Protein AF-A0A158NVF6-F1 (afdb_monomer_lite)

pLDDT: mean 77.57, std 12.53, range [52.25, 96.25]

Radius of gyration: 37.22 Å; chains: 1; bounding box: 77×44×108 Å

Organism: Atta cephalotes (NCBI:txid12957)

Sequence (154 aa):
MIVKTLVSQLLLLLIFYDHVTSLIIPEELPTILSLIYSNISPIKKGTDSRFGVGFRLGEHADFQILVELGPQTETDPIGTSNDAKRRRDAMVNAAMKGELGPLAQAVAKYQINRKIQKEMDELKIIEEKLKKIKMENTKTQDKFKKEEASRVRR

Secondary structure (DSSP, 8-state):
-HHHHHHHHHHHHHHHGGG-S-----TTHHHHHHHHHHHS------S-EEEEEEEEESSSEEEEEEEEES--SSSPPTT-HHHHHHHHHHHHHHHHHTTT-HHHHHHHHHHHHHHHHHHHHHHHHHHHHHHHHHHHHHHHHHHHHHHHHHHTT-

Foldseek 3Di:
DVVVVVVVVVVVVVVCPVVDPDDDDPPCPVVVVVVVVVPPDPPPPQPDWDWDWDWDPDVDTDTDTDTDDHNPPPDDPPCPVVVVVVVVVVQLVCLCVCVVHDVSVVVSVVVVVVVVVVVVVVVVVVVVVVVVVVVVVVVVVVVVVVVVVVVVVD

Structure (mmCIF, N/CA/C/O backbone):
data_AF-A0A158NVF6-F1
#
_entry.id   AF-A0A158NVF6-F1
#
loop_
_atom_site.group_PDB
_atom_site.id
_atom_site.type_symbol
_atom_site.label_atom_id
_atom_site.label_alt_id
_atom_site.label_comp_id
_atom_site.label_asym_id
_atom_site.label_entity_id
_atom_site.label_seq_id
_atom_site.pdbx_PDB_ins_code
_atom_site.Cartn_x
_atom_site.Cartn_y
_atom_site.Cartn_z
_atom_site.occupancy
_atom_site.B_iso_or_equiv
_atom_site.auth_seq_id
_atom_site.auth_comp_id
_atom_site.auth_asym_id
_atom_site.auth_atom_id
_atom_site.pdbx_PDB_model_num
ATOM 1 N N . MET A 1 1 ? 16.268 -30.928 -22.026 1.00 65.50 1 MET A N 1
ATOM 2 C CA . MET A 1 1 ? 17.211 -31.122 -23.154 1.00 65.50 1 MET A CA 1
ATOM 3 C C . MET A 1 1 ? 18.178 -29.945 -23.288 1.00 65.50 1 MET A C 1
ATOM 5 O O . MET A 1 1 ? 19.375 -30.179 -23.270 1.00 65.50 1 MET A O 1
ATOM 9 N N . ILE A 1 2 ? 17.675 -28.703 -23.268 1.00 80.06 2 ILE A N 1
ATOM 10 C CA . ILE A 1 2 ? 18.445 -27.441 -23.370 1.00 80.06 2 ILE A CA 1
ATOM 11 C C . ILE A 1 2 ? 19.589 -27.306 -22.346 1.00 80.06 2 ILE A C 1
ATOM 13 O O . ILE A 1 2 ? 20.680 -26.864 -22.677 1.00 80.06 2 ILE A O 1
ATOM 17 N N . VAL A 1 3 ? 19.383 -27.731 -21.096 1.00 82.12 3 VAL A N 1
ATOM 18 C CA . VAL A 1 3 ? 20.429 -27.609 -20.061 1.00 82.12 3 VAL A CA 1
ATOM 19 C C . VAL A 1 3 ? 21.630 -28.515 -20.358 1.00 82.12 3 VAL A C 1
ATOM 21 O O . VAL A 1 3 ? 22.771 -28.111 -20.182 1.00 82.12 3 VAL A O 1
ATOM 24 N N . LYS A 1 4 ? 21.391 -29.727 -20.875 1.00 81.62 4 LYS A N 1
ATOM 25 C CA . LYS A 1 4 ? 22.464 -30.680 -21.202 1.00 81.62 4 LYS A CA 1
ATOM 26 C C . LYS A 1 4 ? 23.292 -30.207 -22.399 1.00 81.62 4 LYS A C 1
ATOM 28 O O . LYS A 1 4 ? 24.509 -30.357 -22.385 1.00 81.62 4 LYS A O 1
ATOM 33 N N . THR A 1 5 ? 22.646 -29.602 -23.397 1.00 86.69 5 THR A N 1
ATOM 34 C CA . THR A 1 5 ? 23.337 -29.029 -24.559 1.00 86.69 5 THR A CA 1
ATOM 35 C C . THR A 1 5 ? 24.204 -27.839 -24.155 1.00 86.69 5 THR A C 1
ATOM 37 O O . THR A 1 5 ? 25.375 -27.810 -24.524 1.00 86.69 5 THR A O 1
ATOM 40 N N . LEU A 1 6 ? 23.693 -26.939 -23.307 1.00 88.50 6 LEU A N 1
ATOM 41 C CA . LEU A 1 6 ? 24.464 -25.799 -22.792 1.00 88.50 6 LEU A CA 1
ATOM 42 C C . LEU A 1 6 ? 25.691 -26.244 -21.986 1.00 88.50 6 LEU A C 1
ATOM 44 O O . LEU A 1 6 ? 26.784 -25.724 -22.188 1.00 88.50 6 LEU A O 1
ATOM 48 N N . VAL A 1 7 ? 25.531 -27.251 -21.122 1.00 87.06 7 VAL A N 1
ATOM 49 C CA . VAL A 1 7 ? 26.647 -27.807 -20.340 1.00 87.06 7 VAL A CA 1
ATOM 50 C C . VAL A 1 7 ? 27.696 -28.450 -21.252 1.00 87.06 7 VAL A C 1
ATOM 52 O O . VAL A 1 7 ? 28.887 -28.240 -21.046 1.00 87.06 7 VAL A O 1
ATOM 55 N N . SER A 1 8 ? 27.278 -29.175 -22.295 1.00 86.94 8 SER A N 1
ATOM 56 C CA . SER A 1 8 ? 28.219 -29.767 -23.257 1.00 86.94 8 SER A CA 1
ATOM 57 C C . SER A 1 8 ? 28.982 -28.717 -24.073 1.00 86.94 8 SER A C 1
ATOM 59 O O . SER A 1 8 ? 30.175 -28.878 -24.304 1.00 86.94 8 SER A O 1
ATOM 61 N N . GLN A 1 9 ? 28.325 -27.616 -24.456 1.00 85.19 9 GLN A N 1
ATOM 62 C CA . GLN A 1 9 ? 28.946 -26.508 -25.188 1.00 85.19 9 GLN A CA 1
ATOM 63 C C . GLN A 1 9 ? 29.952 -25.747 -24.317 1.00 85.19 9 GLN A C 1
ATOM 65 O O . GLN A 1 9 ? 31.026 -25.388 -24.793 1.00 85.19 9 GLN A O 1
ATOM 70 N N . LEU A 1 10 ? 29.634 -25.550 -23.034 1.00 84.81 10 LEU A N 1
ATOM 71 C CA . LEU A 1 10 ? 30.537 -24.925 -22.067 1.00 84.81 10 LEU A CA 1
ATOM 72 C C . LEU A 1 10 ? 31.778 -25.790 -21.804 1.00 84.81 10 LEU A C 1
ATOM 74 O O . LEU A 1 10 ? 32.892 -25.275 -21.767 1.00 84.81 10 LEU A O 1
ATOM 78 N N . LEU A 1 11 ? 31.591 -27.106 -21.663 1.00 84.38 11 LEU A N 1
ATOM 79 C CA . LEU A 1 11 ? 32.689 -28.059 -21.491 1.00 84.38 11 LEU A CA 1
ATOM 80 C C . LEU A 1 11 ? 33.619 -28.067 -22.713 1.00 84.38 11 LEU A C 1
ATOM 82 O O . LEU A 1 11 ? 34.836 -28.069 -22.564 1.00 84.38 11 LEU A O 1
ATOM 86 N N . LEU A 1 12 ? 33.041 -28.029 -23.917 1.00 82.94 12 LEU A N 1
ATOM 87 C CA . LEU A 1 12 ? 33.795 -27.964 -25.165 1.00 82.94 12 LEU A CA 1
ATOM 88 C C . LEU A 1 12 ? 34.649 -26.687 -25.227 1.00 82.94 12 LEU A C 1
ATOM 90 O O . LEU A 1 12 ? 35.835 -26.756 -25.527 1.00 82.94 12 LEU A O 1
ATOM 94 N N . LEU A 1 13 ? 34.071 -25.536 -24.873 1.00 80.94 13 LEU A N 1
ATOM 95 C CA . LEU A 1 13 ? 34.765 -24.246 -24.852 1.00 80.94 13 LEU A CA 1
ATOM 96 C C . LEU A 1 13 ? 35.955 -24.230 -23.872 1.00 80.94 13 LEU A C 1
ATOM 98 O O . LEU A 1 13 ? 37.006 -23.685 -24.196 1.00 80.94 13 LEU A O 1
ATOM 102 N N . LEU A 1 14 ? 35.807 -24.865 -22.704 1.00 79.25 14 LEU A N 1
ATOM 103 C CA . LEU A 1 14 ? 36.870 -24.981 -21.697 1.00 79.25 14 LEU A CA 1
ATOM 104 C C . LEU A 1 14 ? 38.063 -25.814 -22.184 1.00 79.25 14 LEU A C 1
ATOM 106 O O . LEU A 1 14 ? 39.200 -25.469 -21.885 1.00 79.25 14 LEU A O 1
ATOM 110 N N . ILE A 1 15 ? 37.818 -26.877 -22.955 1.00 79.06 15 ILE A N 1
ATOM 111 C CA . ILE A 1 15 ? 38.881 -27.735 -23.506 1.00 79.06 15 ILE A CA 1
ATOM 112 C C . ILE A 1 15 ? 39.684 -26.994 -24.584 1.00 79.06 15 ILE A C 1
ATOM 114 O O . ILE A 1 15 ? 40.896 -27.162 -24.678 1.00 79.06 15 ILE A O 1
ATOM 118 N N . PHE A 1 16 ? 39.031 -26.148 -25.384 1.00 71.75 16 PHE A N 1
ATOM 119 C CA . PHE A 1 16 ? 39.704 -25.384 -26.437 1.00 71.75 16 PHE A CA 1
ATOM 120 C C . PHE A 1 16 ? 40.433 -24.130 -25.934 1.00 71.75 16 PHE A C 1
ATOM 122 O O . PHE A 1 16 ? 41.223 -23.569 -26.687 1.00 71.75 16 PHE A O 1
ATOM 129 N N . TYR A 1 17 ? 40.221 -23.707 -24.683 1.00 69.75 17 TYR A N 1
ATOM 130 C CA . TYR A 1 17 ? 40.828 -22.499 -24.113 1.00 69.75 17 TYR A CA 1
ATOM 131 C C . TYR A 1 17 ? 42.366 -22.559 -24.064 1.00 69.75 17 TYR A C 1
ATOM 133 O O . TYR A 1 17 ? 43.024 -21.577 -24.396 1.00 69.75 17 TYR A O 1
ATOM 141 N N . ASP A 1 18 ? 42.940 -23.724 -23.746 1.00 66.00 18 ASP A N 1
ATOM 142 C CA . ASP A 1 18 ? 44.398 -23.920 -23.620 1.00 66.00 18 ASP A CA 1
ATOM 143 C C . ASP A 1 18 ? 45.147 -23.865 -24.971 1.00 66.00 18 ASP A C 1
ATOM 145 O O . ASP A 1 18 ? 46.370 -23.744 -25.017 1.00 66.00 18 ASP A O 1
ATOM 149 N N . HIS A 1 19 ? 44.419 -23.929 -26.093 1.00 65.88 19 HIS A N 1
ATOM 150 C CA . HIS A 1 19 ? 44.976 -23.909 -27.450 1.00 65.88 19 HIS A CA 1
ATOM 151 C C . HIS A 1 19 ? 44.832 -22.556 -28.163 1.00 65.88 19 HIS A C 1
ATOM 153 O O . HIS A 1 19 ? 45.235 -22.429 -29.322 1.00 65.88 19 HIS A O 1
ATOM 159 N N . VAL A 1 20 ? 44.283 -21.532 -27.502 1.00 68.50 20 VAL A N 1
ATOM 160 C CA . VAL A 1 20 ? 44.123 -20.195 -28.089 1.00 68.50 20 VAL A CA 1
ATOM 161 C C . VAL A 1 20 ? 45.319 -19.322 -27.712 1.00 68.50 20 VAL A C 1
ATOM 163 O O . VAL A 1 20 ? 45.392 -18.768 -26.622 1.00 68.50 20 VAL A O 1
ATOM 166 N N . THR A 1 21 ? 46.266 -19.171 -28.636 1.00 64.75 21 THR A N 1
ATOM 167 C CA . THR A 1 21 ? 47.460 -18.325 -28.454 1.00 64.75 21 THR A CA 1
ATOM 168 C C . THR A 1 21 ? 47.212 -16.840 -28.737 1.00 64.75 21 THR A C 1
ATOM 170 O O . THR A 1 21 ? 48.022 -16.000 -28.350 1.00 64.75 21 THR A O 1
ATOM 173 N N . SER A 1 22 ? 46.105 -16.486 -29.399 1.00 65.69 22 SER A N 1
ATOM 174 C CA . SER A 1 22 ? 45.737 -15.098 -29.696 1.00 65.69 22 SER A CA 1
ATOM 175 C C . SER A 1 22 ? 44.226 -14.959 -29.892 1.00 65.69 22 SER A C 1
ATOM 177 O O . SER A 1 22 ? 43.626 -15.683 -30.687 1.00 65.69 22 SER A O 1
ATOM 179 N N . LEU A 1 23 ? 43.606 -14.024 -29.168 1.00 72.12 23 LEU A N 1
ATOM 180 C CA . LEU A 1 23 ? 42.219 -13.617 -29.375 1.00 72.12 23 LEU A CA 1
ATOM 181 C C . LEU A 1 23 ? 42.203 -12.453 -30.371 1.00 72.12 23 LEU A C 1
ATOM 183 O O . LEU A 1 23 ? 42.448 -11.305 -30.000 1.00 72.12 23 LEU A O 1
ATOM 187 N N . ILE A 1 24 ? 41.922 -12.749 -31.638 1.00 76.12 24 ILE A N 1
ATOM 188 C CA . ILE A 1 24 ? 41.758 -11.722 -32.669 1.00 76.12 24 ILE A CA 1
ATOM 189 C C . ILE A 1 24 ? 40.336 -11.174 -32.551 1.00 76.12 24 ILE A C 1
ATOM 191 O O . ILE A 1 24 ? 39.375 -11.832 -32.950 1.00 76.12 24 ILE A O 1
ATOM 195 N N . ILE A 1 25 ? 40.198 -9.982 -31.972 1.00 74.56 25 ILE A N 1
ATOM 196 C CA . ILE A 1 25 ? 38.926 -9.257 -31.920 1.00 74.56 25 ILE A CA 1
ATOM 197 C C . ILE A 1 25 ? 38.817 -8.433 -33.209 1.00 74.56 25 ILE A C 1
ATOM 199 O O . ILE A 1 25 ? 39.653 -7.555 -33.418 1.00 74.56 25 ILE A O 1
ATOM 203 N N . PRO A 1 26 ? 37.821 -8.684 -34.077 1.00 79.25 26 PRO A N 1
ATOM 204 C CA . PRO A 1 26 ? 37.603 -7.857 -35.258 1.00 79.25 26 PRO A CA 1
ATOM 205 C C . PRO A 1 26 ? 37.299 -6.411 -34.854 1.00 79.25 26 PRO A C 1
ATOM 207 O O . PRO A 1 26 ? 36.499 -6.185 -33.945 1.00 79.25 26 PRO A O 1
ATOM 210 N N . GLU A 1 27 ? 37.875 -5.440 -35.562 1.00 80.25 27 GLU A N 1
ATOM 211 C CA . GLU A 1 27 ? 37.659 -4.004 -35.302 1.00 80.25 27 GLU A CA 1
ATOM 212 C C . GLU A 1 27 ? 36.182 -3.587 -35.422 1.00 80.25 27 GLU A C 1
ATOM 214 O O . GLU A 1 27 ? 35.750 -2.621 -34.801 1.00 80.25 27 GLU A O 1
ATOM 219 N N . GLU A 1 28 ? 35.381 -4.371 -36.144 1.00 82.62 28 GLU A N 1
ATOM 220 C CA . GLU A 1 28 ? 33.945 -4.149 -36.341 1.00 82.62 28 GLU A CA 1
ATOM 221 C C . GLU A 1 28 ? 33.069 -4.660 -35.189 1.00 82.62 28 GLU A C 1
ATOM 223 O O . GLU A 1 28 ? 31.884 -4.331 -35.102 1.00 82.62 28 GLU A O 1
ATOM 228 N N . LEU A 1 29 ? 33.616 -5.474 -34.283 1.00 85.50 29 LEU A N 1
ATOM 229 C CA . LEU A 1 29 ? 32.849 -6.076 -33.191 1.00 85.50 29 LEU A CA 1
ATOM 230 C C . LEU A 1 29 ? 32.339 -5.021 -32.186 1.00 85.50 29 LEU A C 1
ATOM 232 O O . LEU A 1 29 ? 31.149 -5.059 -31.857 1.00 85.50 29 LEU A O 1
ATOM 236 N N . PRO A 1 30 ? 33.146 -4.027 -31.756 1.00 84.38 30 PRO A N 1
ATOM 237 C CA . PRO A 1 30 ? 32.657 -2.876 -30.994 1.00 84.38 30 PRO A CA 1
ATOM 238 C C . PRO A 1 30 ? 31.570 -2.073 -31.726 1.00 84.38 30 PRO A C 1
ATOM 240 O O . PRO A 1 30 ? 30.609 -1.626 -31.094 1.00 84.38 30 PRO A O 1
ATOM 243 N N . THR A 1 31 ? 31.685 -1.919 -33.048 1.00 87.00 31 THR A N 1
ATOM 244 C CA . THR A 1 31 ? 30.729 -1.175 -33.886 1.00 87.00 31 THR A CA 1
ATOM 245 C C . THR A 1 31 ? 29.378 -1.884 -33.954 1.00 87.00 31 THR A C 1
ATOM 247 O O . THR A 1 31 ? 28.340 -1.268 -33.708 1.00 87.00 31 THR A O 1
ATOM 250 N N . ILE A 1 32 ? 29.379 -3.197 -34.204 1.00 86.00 32 ILE A N 1
ATOM 251 C CA . ILE A 1 32 ? 28.170 -4.035 -34.214 1.00 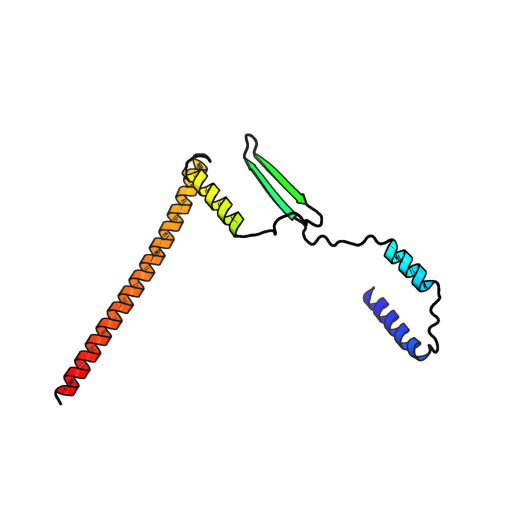86.00 32 ILE A CA 1
ATOM 252 C C . ILE A 1 32 ? 27.504 -4.024 -32.836 1.00 86.00 32 ILE A C 1
ATOM 254 O O . ILE A 1 32 ? 26.286 -3.872 -32.732 1.00 86.00 32 ILE A O 1
ATOM 258 N N . LEU A 1 33 ? 28.297 -4.139 -31.769 1.00 83.31 33 LEU A N 1
ATOM 259 C CA . LEU A 1 33 ? 27.784 -4.122 -30.404 1.00 83.31 33 LEU A CA 1
ATOM 260 C C . LEU A 1 33 ? 27.125 -2.772 -30.078 1.00 83.31 33 LEU A C 1
ATOM 262 O O . LEU A 1 33 ? 26.022 -2.735 -29.535 1.00 83.31 33 LEU A O 1
ATOM 266 N N . SER A 1 34 ? 27.756 -1.672 -30.489 1.00 84.25 34 SER A N 1
ATOM 267 C CA . SER A 1 34 ? 27.222 -0.315 -30.328 1.00 84.25 34 SER A CA 1
ATOM 268 C C . SER A 1 34 ? 25.934 -0.102 -31.122 1.00 84.25 34 SER A C 1
ATOM 270 O O . SER A 1 34 ? 24.999 0.505 -30.607 1.00 84.25 34 SER A O 1
ATOM 272 N N . LEU A 1 35 ? 25.835 -0.647 -32.337 1.00 86.00 35 LEU A N 1
ATOM 273 C CA . LEU A 1 35 ? 24.617 -0.588 -33.144 1.00 86.00 35 LEU A CA 1
ATOM 274 C C . LEU A 1 35 ? 23.459 -1.340 -32.473 1.00 86.00 35 LEU A C 1
ATOM 276 O O . LEU A 1 35 ? 22.348 -0.818 -32.404 1.00 86.00 35 LEU A O 1
ATOM 280 N N . ILE A 1 36 ? 23.716 -2.537 -31.938 1.00 84.12 36 ILE A N 1
ATOM 281 C CA . ILE A 1 36 ? 22.712 -3.326 -31.210 1.00 84.12 36 ILE A CA 1
ATOM 282 C C . ILE A 1 36 ? 22.241 -2.566 -29.965 1.00 84.12 36 ILE A C 1
ATOM 284 O O . ILE A 1 36 ? 21.038 -2.395 -29.773 1.00 84.12 36 ILE A O 1
ATOM 288 N N . TYR A 1 37 ? 23.166 -2.052 -29.150 1.00 81.56 37 TYR A N 1
ATOM 289 C CA . TYR A 1 37 ? 22.813 -1.298 -27.943 1.00 81.56 37 TYR A CA 1
ATOM 290 C C . TYR A 1 37 ? 22.137 0.042 -28.247 1.00 81.56 37 TYR A C 1
ATOM 292 O O . TYR A 1 37 ? 21.285 0.470 -27.476 1.00 81.56 37 TYR A O 1
ATOM 300 N N . SER A 1 38 ? 22.460 0.679 -29.373 1.00 81.38 38 SER A N 1
ATOM 301 C CA . SER A 1 38 ? 21.809 1.918 -29.808 1.00 81.38 38 SER A CA 1
ATOM 302 C C . SER A 1 38 ? 20.382 1.695 -30.311 1.00 81.38 38 SER A C 1
ATOM 304 O O . SER A 1 38 ? 19.575 2.620 -30.258 1.00 81.38 38 SER A O 1
ATOM 306 N N . ASN A 1 39 ? 20.076 0.509 -30.839 1.00 77.12 39 ASN A N 1
ATOM 307 C CA . AS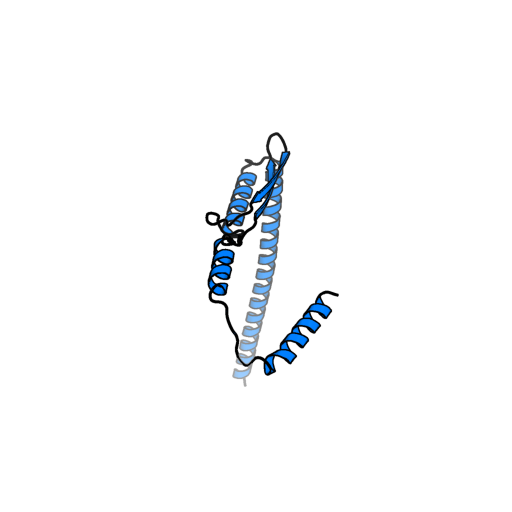N A 1 39 ? 18.760 0.194 -31.399 1.00 77.12 39 ASN A CA 1
ATOM 308 C C . ASN A 1 39 ? 17.798 -0.379 -30.343 1.00 77.12 39 ASN A C 1
ATOM 310 O O . ASN A 1 39 ? 16.577 -0.324 -30.489 1.00 77.12 39 ASN A O 1
ATOM 314 N N . ILE A 1 40 ? 18.337 -0.903 -29.239 1.00 78.88 40 ILE A N 1
ATOM 315 C CA . ILE A 1 40 ? 17.538 -1.295 -28.081 1.00 78.88 40 ILE A CA 1
ATOM 316 C C . ILE A 1 40 ? 17.154 -0.018 -27.335 1.00 78.88 40 ILE A C 1
ATOM 318 O O . ILE A 1 40 ? 17.960 0.573 -26.618 1.00 78.88 40 ILE A O 1
ATOM 322 N N . SER A 1 41 ? 15.897 0.405 -27.496 1.00 65.62 41 SER A N 1
ATOM 323 C CA . SER A 1 41 ? 15.334 1.478 -26.673 1.00 65.62 41 SER A CA 1
ATOM 324 C C . SER A 1 41 ? 15.619 1.191 -25.196 1.00 65.62 41 SER A C 1
ATOM 326 O O . SER A 1 41 ? 15.420 0.050 -24.764 1.00 65.62 41 SER A O 1
ATOM 328 N N . PRO A 1 42 ? 16.062 2.187 -24.405 1.00 66.88 42 PRO A N 1
ATOM 329 C CA . PRO A 1 42 ? 16.320 1.980 -22.991 1.00 66.88 42 PRO A CA 1
ATOM 330 C C . PRO A 1 42 ? 15.042 1.457 -22.338 1.00 66.88 42 PRO A C 1
ATOM 332 O O . PRO A 1 42 ? 14.040 2.170 -22.243 1.00 66.88 42 PRO A O 1
ATOM 335 N N . ILE A 1 43 ? 15.070 0.190 -21.916 1.00 62.06 43 ILE A N 1
ATOM 336 C CA . ILE A 1 43 ? 13.962 -0.441 -21.205 1.00 62.06 43 ILE A CA 1
ATOM 337 C C . ILE A 1 43 ? 13.904 0.234 -19.839 1.00 62.06 43 ILE A C 1
ATOM 339 O O . ILE A 1 43 ? 14.545 -0.186 -18.875 1.00 62.06 43 ILE A O 1
ATOM 343 N N . LYS A 1 44 ? 13.133 1.319 -19.751 1.00 60.16 44 LYS A N 1
ATOM 344 C CA . LYS A 1 44 ? 12.685 1.862 -18.475 1.00 60.16 44 LYS A CA 1
ATOM 345 C C . LYS A 1 44 ? 11.742 0.819 -17.896 1.00 60.16 44 LYS A C 1
ATOM 347 O O . LYS A 1 44 ? 10.560 0.794 -18.227 1.00 60.16 44 LYS A O 1
ATOM 352 N N . LYS A 1 45 ? 12.281 -0.099 -17.094 1.00 54.12 45 LYS A N 1
ATOM 353 C CA . LYS A 1 45 ? 11.476 -1.048 -16.328 1.00 54.12 45 LYS A CA 1
ATOM 354 C C . LYS A 1 45 ? 10.541 -0.208 -15.459 1.00 54.12 45 LYS A C 1
ATOM 356 O O . LYS A 1 45 ? 11.000 0.438 -14.525 1.00 54.12 45 LYS A O 1
ATOM 361 N N . GLY A 1 46 ? 9.264 -0.140 -15.836 1.00 56.25 46 GLY A N 1
ATOM 362 C CA . GLY A 1 46 ? 8.245 0.559 -15.064 1.00 56.25 46 GLY A CA 1
ATOM 363 C C . GLY A 1 46 ? 8.181 -0.090 -13.691 1.00 56.25 46 GLY A C 1
ATOM 364 O O . GLY A 1 46 ? 7.780 -1.244 -13.573 1.00 56.25 46 GLY A O 1
ATOM 365 N N . THR A 1 47 ? 8.667 0.612 -12.674 1.00 56.12 47 THR A N 1
ATOM 366 C CA . THR A 1 47 ? 8.797 0.088 -11.309 1.00 56.12 47 THR A CA 1
ATOM 367 C C . THR A 1 47 ? 7.439 -0.106 -10.625 1.00 56.12 47 THR A C 1
ATOM 369 O O . THR A 1 47 ? 7.392 -0.646 -9.527 1.00 56.12 47 THR A O 1
ATOM 372 N N . ASP A 1 48 ? 6.333 0.294 -11.259 1.00 56.28 48 ASP A N 1
ATOM 373 C CA . ASP A 1 48 ? 5.001 0.210 -10.671 1.00 56.28 48 ASP A CA 1
ATOM 374 C C . ASP A 1 48 ? 3.948 -0.060 -11.759 1.00 56.28 48 ASP A C 1
ATOM 376 O O . ASP A 1 48 ? 3.829 0.686 -12.726 1.00 56.28 48 ASP A O 1
ATOM 380 N N . SER A 1 49 ? 3.220 -1.168 -11.640 1.00 61.38 49 SER A N 1
ATOM 381 C CA . SER A 1 49 ? 2.030 -1.461 -12.448 1.00 61.38 49 SER A CA 1
ATOM 382 C C . SER A 1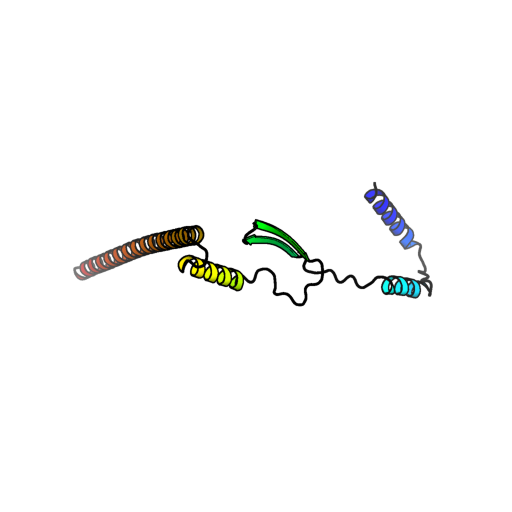 49 ? 0.847 -1.421 -11.499 1.00 61.38 49 SER A C 1
ATOM 384 O O . SER A 1 49 ? 0.822 -2.179 -10.527 1.00 61.38 49 SER A O 1
ATOM 386 N N . ARG A 1 50 ? -0.121 -0.536 -11.750 1.00 65.81 50 ARG A N 1
ATOM 387 C CA . ARG A 1 50 ? -1.245 -0.333 -10.831 1.00 65.81 50 ARG A CA 1
ATOM 388 C C . ARG A 1 50 ? -2.470 -1.066 -11.340 1.00 65.81 50 ARG A C 1
ATOM 390 O O . ARG A 1 50 ? -2.916 -0.866 -12.468 1.00 65.81 50 ARG A O 1
ATOM 397 N N . PHE A 1 51 ? -3.013 -1.909 -10.473 1.00 68.44 51 PHE A N 1
ATOM 398 C CA . PHE A 1 51 ? -4.271 -2.601 -10.689 1.00 68.44 51 PHE A CA 1
ATOM 399 C C . PHE A 1 51 ? -5.272 -2.121 -9.641 1.00 68.44 51 PHE A C 1
ATOM 401 O O . PHE A 1 51 ? -5.087 -2.347 -8.444 1.00 68.44 51 PHE A O 1
ATOM 408 N N . GLY A 1 52 ? -6.307 -1.417 -10.091 1.00 65.44 52 GLY A N 1
ATOM 409 C CA . GLY A 1 52 ? -7.360 -0.879 -9.240 1.00 65.44 52 GLY A CA 1
ATOM 410 C C . GLY A 1 52 ? -8.710 -1.486 -9.593 1.00 65.44 52 GLY A C 1
ATOM 411 O O . GLY A 1 52 ? -9.102 -1.510 -10.758 1.00 65.44 52 GLY A O 1
ATOM 412 N N . VAL A 1 53 ? -9.443 -1.933 -8.575 1.00 72.31 53 VAL A N 1
ATOM 413 C CA . VAL A 1 53 ? -10.864 -2.277 -8.699 1.00 72.31 53 VAL A CA 1
ATOM 414 C C . VAL A 1 53 ? -11.655 -1.202 -7.963 1.00 72.31 53 VAL A C 1
ATOM 416 O O . VAL A 1 53 ? -11.486 -1.019 -6.757 1.00 72.31 53 VAL A O 1
ATOM 419 N N . GLY A 1 54 ? -12.473 -0.457 -8.701 1.00 66.44 54 GLY A N 1
ATOM 420 C CA . GLY A 1 54 ? -13.318 0.617 -8.190 1.00 66.44 54 GLY A CA 1
ATOM 421 C C . GLY A 1 54 ? -14.798 0.290 -8.360 1.00 66.44 54 GLY A C 1
ATOM 422 O O . GLY A 1 54 ? -15.192 -0.454 -9.256 1.00 66.44 54 GLY A O 1
ATOM 423 N N . PHE A 1 55 ? -15.630 0.866 -7.499 1.00 66.56 55 PHE A N 1
ATOM 424 C CA . PHE A 1 55 ? -17.080 0.853 -7.655 1.00 66.56 55 PHE A CA 1
ATOM 425 C C . PHE A 1 55 ? -17.571 2.299 -7.653 1.00 66.56 55 PHE A C 1
ATOM 427 O O . PHE A 1 55 ? -17.128 3.108 -6.833 1.00 66.56 55 PHE A O 1
ATOM 434 N N . ARG A 1 56 ? -18.484 2.635 -8.562 1.00 56.75 56 ARG A N 1
ATOM 435 C CA . ARG A 1 56 ? -19.177 3.924 -8.545 1.00 56.75 56 ARG A CA 1
ATOM 436 C C . ARG A 1 56 ? -20.625 3.670 -8.145 1.00 56.75 56 ARG A C 1
ATOM 438 O O . ARG A 1 56 ? -21.382 3.078 -8.903 1.00 56.75 56 ARG A O 1
ATOM 445 N N . LEU A 1 57 ? -21.004 4.099 -6.941 1.00 56.12 57 LEU A N 1
ATOM 446 C CA . LEU A 1 57 ? -22.405 4.106 -6.505 1.00 56.12 57 LEU A CA 1
ATOM 447 C C . LEU A 1 57 ? -23.063 5.398 -7.011 1.00 56.12 57 LEU A C 1
ATOM 449 O O . LEU A 1 57 ? -22.909 6.451 -6.395 1.00 56.12 57 LEU A O 1
ATOM 453 N N . GLY A 1 58 ? -23.731 5.317 -8.162 1.00 65.00 58 GLY A N 1
ATOM 454 C CA . GLY A 1 58 ? -24.640 6.341 -8.687 1.00 65.00 58 GLY A CA 1
ATOM 455 C C . GLY A 1 58 ? -26.056 5.780 -8.847 1.00 65.00 58 GLY A C 1
ATOM 456 O O . GLY A 1 58 ? -26.399 4.781 -8.223 1.00 65.00 58 GLY A O 1
ATOM 457 N N . GLU A 1 59 ? -26.873 6.385 -9.710 1.00 70.44 59 GLU A N 1
ATOM 458 C CA . GLU A 1 59 ? -28.189 5.836 -10.096 1.00 70.44 59 GLU A CA 1
ATOM 459 C C . GLU A 1 59 ? -28.075 4.439 -10.747 1.00 70.44 59 GLU A C 1
ATOM 461 O O . GLU A 1 59 ? -29.002 3.631 -10.693 1.00 70.44 59 GLU A O 1
ATOM 466 N N . HIS A 1 60 ? -26.891 4.117 -11.280 1.00 56.62 60 HIS A N 1
ATOM 467 C CA . HIS A 1 60 ? -26.498 2.795 -11.756 1.00 56.62 60 HIS A CA 1
ATOM 468 C C . HIS A 1 60 ? -25.233 2.333 -11.015 1.00 56.62 60 HIS A C 1
ATOM 470 O O . HIS A 1 60 ? -24.328 3.131 -10.743 1.00 56.62 60 HIS A O 1
ATOM 476 N N . ALA A 1 61 ? -25.209 1.062 -10.608 1.00 67.62 61 ALA A N 1
ATOM 477 C CA . ALA A 1 61 ? -24.093 0.458 -9.890 1.00 67.62 61 ALA A CA 1
ATOM 478 C C . ALA A 1 61 ? -23.123 -0.172 -10.894 1.00 67.62 61 ALA A C 1
ATOM 480 O O . ALA A 1 61 ? -23.306 -1.319 -11.301 1.00 67.62 61 ALA A O 1
ATOM 481 N N . ASP A 1 62 ? -22.084 0.578 -11.256 1.00 73.56 62 ASP A N 1
ATOM 482 C CA . ASP A 1 62 ? -21.126 0.161 -12.276 1.00 73.56 62 ASP A CA 1
ATOM 483 C C . ASP A 1 62 ? -19.778 -0.211 -11.640 1.00 73.56 62 ASP A C 1
ATOM 485 O O . ASP A 1 62 ? -19.230 0.502 -10.786 1.00 73.56 62 ASP A O 1
ATOM 489 N N . PHE A 1 63 ? -19.234 -1.353 -12.064 1.00 75.75 63 PHE A N 1
ATOM 490 C CA . PHE A 1 63 ? -17.904 -1.819 -11.678 1.00 75.75 63 PHE A CA 1
ATOM 491 C C . PHE A 1 63 ? -16.858 -1.251 -12.637 1.00 75.75 63 PHE A C 1
ATOM 493 O O . PHE A 1 63 ? -17.019 -1.331 -13.854 1.00 75.75 63 PHE A O 1
ATOM 500 N N . GLN A 1 64 ? -15.764 -0.713 -12.098 1.00 73.38 64 GLN A N 1
ATOM 501 C CA . GLN A 1 64 ? -14.668 -0.163 -12.890 1.00 73.38 64 GLN A CA 1
ATOM 502 C C . GLN A 1 64 ? -13.376 -0.928 -12.611 1.00 73.38 64 GLN A C 1
ATOM 504 O O . GLN A 1 64 ? -12.938 -1.049 -11.466 1.00 73.38 64 GLN A O 1
ATOM 509 N N . ILE A 1 65 ? -12.741 -1.408 -13.677 1.00 74.81 65 ILE A N 1
ATOM 510 C CA . ILE A 1 65 ? -11.404 -1.999 -13.631 1.00 74.81 65 ILE A CA 1
ATOM 511 C C . ILE A 1 65 ? -10.448 -0.981 -14.250 1.00 74.81 65 ILE A C 1
ATOM 513 O O . ILE A 1 65 ? -10.642 -0.571 -15.394 1.00 74.81 65 ILE A O 1
ATOM 517 N N . LEU A 1 66 ? -9.439 -0.555 -13.490 1.00 72.94 66 LEU A N 1
ATOM 518 C CA . LEU A 1 66 ? -8.416 0.389 -13.932 1.00 72.94 66 LEU A CA 1
ATOM 519 C C . LEU A 1 66 ? -7.060 -0.320 -13.967 1.00 72.94 66 LEU A C 1
ATOM 521 O O . LEU A 1 66 ? -6.611 -0.867 -12.957 1.00 72.94 66 LEU A O 1
ATOM 525 N N . VAL A 1 67 ? -6.421 -0.306 -15.136 1.00 73.06 67 VAL A N 1
ATOM 526 C CA . VAL A 1 67 ? -5.095 -0.890 -15.360 1.00 73.06 67 VAL A CA 1
ATOM 527 C C . VAL A 1 67 ? -4.178 0.207 -15.880 1.00 73.06 67 VAL A C 1
ATOM 529 O O . VAL A 1 67 ? -4.373 0.700 -16.987 1.00 73.06 67 VAL A O 1
ATOM 532 N N . GLU A 1 68 ? -3.180 0.582 -15.086 1.00 67.56 68 GLU A N 1
ATOM 533 C CA . GLU A 1 68 ? -2.179 1.579 -15.470 1.00 67.56 68 GLU A CA 1
ATOM 534 C C . GLU A 1 68 ? -0.811 0.903 -15.597 1.00 67.56 68 GLU A C 1
ATOM 536 O O . GLU A 1 68 ? -0.278 0.345 -14.632 1.00 67.56 68 GLU A O 1
ATOM 541 N N . LEU A 1 69 ? -0.252 0.945 -16.808 1.00 64.31 69 LEU A N 1
ATOM 542 C CA . LEU A 1 69 ? 1.044 0.365 -17.152 1.00 64.31 69 LEU A CA 1
ATOM 543 C C . LEU A 1 69 ? 1.999 1.480 -17.572 1.00 64.31 69 LEU A C 1
ATOM 545 O O . LEU A 1 69 ? 1.793 2.127 -18.596 1.00 64.31 69 LEU A O 1
ATOM 549 N N . GLY A 1 70 ? 3.061 1.684 -16.799 1.00 65.00 70 GLY A N 1
ATOM 550 C CA . GLY A 1 70 ? 4.095 2.656 -17.131 1.00 65.00 70 GLY A CA 1
ATOM 551 C C . GLY A 1 70 ? 4.875 3.130 -15.907 1.00 65.00 70 GLY A C 1
ATOM 552 O O . GLY A 1 70 ? 4.500 2.837 -14.776 1.00 65.00 70 GLY A O 1
ATOM 553 N N . PRO A 1 71 ? 5.988 3.851 -16.104 1.00 63.25 71 PRO A N 1
ATOM 554 C CA . PRO A 1 71 ? 6.697 4.496 -15.011 1.00 63.25 71 PRO A CA 1
ATOM 555 C C . PRO A 1 71 ? 5.857 5.659 -14.466 1.00 63.25 71 PRO A C 1
ATOM 557 O O . PRO A 1 71 ? 5.819 6.733 -15.058 1.00 63.25 71 PRO A O 1
ATOM 560 N N . GLN A 1 72 ? 5.187 5.433 -13.336 1.00 60.94 72 GLN A N 1
ATOM 561 C CA . GLN A 1 72 ? 4.370 6.438 -12.658 1.00 60.94 72 GLN A CA 1
ATOM 562 C C . GLN A 1 72 ? 5.249 7.366 -11.799 1.00 60.94 72 GLN A C 1
ATOM 564 O O . GLN A 1 72 ? 5.463 7.112 -10.615 1.00 60.94 72 GLN A O 1
ATOM 569 N N . THR A 1 73 ? 5.812 8.421 -12.398 1.00 57.97 73 THR A N 1
ATOM 570 C CA . THR A 1 73 ? 6.705 9.381 -11.708 1.00 57.97 73 THR A CA 1
ATOM 571 C C . THR A 1 73 ? 5.970 10.480 -10.938 1.00 57.97 73 THR A C 1
ATOM 573 O O . THR A 1 73 ? 6.544 11.046 -10.016 1.00 57.97 73 THR A O 1
ATOM 576 N N . GLU A 1 74 ? 4.708 10.750 -11.283 1.00 59.25 74 GLU A N 1
ATOM 577 C CA . GLU A 1 74 ? 3.899 11.856 -10.731 1.00 59.25 74 GLU A CA 1
ATOM 578 C C . GLU A 1 74 ? 2.842 11.400 -9.710 1.00 59.25 74 GLU A C 1
ATOM 580 O O . GLU A 1 74 ? 2.007 12.190 -9.275 1.00 59.25 74 GLU A O 1
ATOM 585 N N . THR A 1 75 ? 2.815 10.115 -9.348 1.00 58.41 75 THR A N 1
ATOM 586 C CA . THR A 1 75 ? 1.803 9.585 -8.424 1.00 58.41 75 THR A CA 1
ATOM 587 C C . THR A 1 75 ? 2.394 9.280 -7.063 1.00 58.41 75 THR A C 1
ATOM 589 O O . THR A 1 75 ? 3.450 8.652 -6.973 1.00 58.41 75 THR A O 1
ATOM 592 N N . ASP A 1 76 ? 1.652 9.617 -6.009 1.00 59.25 76 ASP A N 1
ATOM 593 C CA . ASP A 1 76 ? 2.003 9.243 -4.644 1.00 59.25 76 ASP A CA 1
ATOM 594 C C . ASP A 1 76 ? 2.233 7.722 -4.517 1.00 59.25 76 ASP A C 1
ATOM 596 O O . ASP A 1 76 ? 1.563 6.914 -5.192 1.00 59.25 76 ASP A O 1
ATOM 600 N N . PRO A 1 77 ? 3.179 7.301 -3.656 1.00 59.03 77 PRO A N 1
ATOM 601 C CA . PRO A 1 77 ? 3.452 5.892 -3.420 1.00 59.03 77 PRO A CA 1
ATOM 602 C C . PRO A 1 77 ? 2.181 5.173 -2.961 1.00 59.03 77 PRO A C 1
ATOM 604 O O . PRO A 1 77 ? 1.439 5.655 -2.100 1.00 59.03 77 PRO A O 1
ATOM 607 N N . ILE A 1 78 ? 1.925 3.998 -3.543 1.00 59.16 78 ILE A N 1
ATOM 608 C CA . ILE A 1 78 ? 0.782 3.164 -3.165 1.00 59.16 78 ILE A CA 1
ATOM 609 C C . ILE A 1 78 ? 0.901 2.830 -1.678 1.00 59.16 78 ILE A C 1
ATOM 611 O O . ILE A 1 78 ? 1.838 2.156 -1.255 1.00 59.16 78 ILE A O 1
ATOM 615 N N . GLY A 1 79 ? -0.074 3.273 -0.883 1.00 55.25 79 GLY A N 1
ATOM 616 C CA . GLY A 1 79 ? -0.205 2.837 0.504 1.00 55.25 79 GLY A CA 1
ATOM 617 C C . GLY A 1 79 ? 0.392 3.758 1.568 1.00 55.25 79 GLY A C 1
ATOM 618 O O . GLY A 1 79 ? 0.772 3.260 2.628 1.00 55.25 79 GLY A O 1
ATOM 619 N N . THR A 1 80 ? 0.404 5.084 1.386 1.00 54.75 80 THR A N 1
ATOM 620 C CA . THR A 1 80 ? 0.526 5.981 2.550 1.00 54.75 80 THR A CA 1
ATOM 621 C C . THR A 1 80 ? -0.691 5.765 3.465 1.00 54.75 80 THR A C 1
ATOM 623 O O . THR A 1 80 ? -1.810 6.228 3.238 1.00 54.75 80 THR A O 1
ATOM 626 N N . SER A 1 81 ? -0.488 4.981 4.524 1.00 58.78 81 SER A N 1
ATOM 627 C CA . SER A 1 81 ? -1.518 4.557 5.486 1.00 58.78 81 SER A CA 1
ATOM 628 C C . SER A 1 81 ? -2.286 5.728 6.115 1.00 58.78 81 SER A C 1
ATOM 630 O O . SER A 1 81 ? -3.437 5.566 6.532 1.00 58.78 81 SER A O 1
ATOM 632 N N . ASN A 1 82 ? -1.680 6.917 6.124 1.00 63.47 82 ASN A N 1
ATOM 633 C CA . ASN A 1 82 ? -2.262 8.147 6.645 1.00 63.47 82 ASN A CA 1
ATOM 634 C C . ASN A 1 82 ? -3.420 8.677 5.786 1.00 63.47 82 ASN A C 1
ATOM 636 O O . ASN A 1 82 ? -4.454 9.039 6.349 1.00 63.47 82 ASN A O 1
ATOM 640 N N . ASP A 1 83 ? -3.320 8.650 4.455 1.00 69.44 83 ASP A N 1
ATOM 641 C CA . ASP A 1 83 ? -4.396 9.158 3.592 1.00 69.44 83 ASP A CA 1
ATOM 642 C C . ASP A 1 83 ? -5.574 8.194 3.519 1.00 69.44 83 ASP A C 1
ATOM 644 O O . ASP A 1 83 ? -6.732 8.609 3.590 1.00 69.44 83 ASP A O 1
ATOM 648 N N . ALA A 1 84 ? -5.303 6.888 3.478 1.00 72.00 84 ALA A N 1
ATOM 649 C CA . ALA A 1 84 ? -6.351 5.874 3.545 1.00 72.00 84 ALA A CA 1
ATOM 650 C C . ALA A 1 84 ? -7.111 5.923 4.882 1.00 72.00 84 ALA A C 1
ATOM 652 O O . ALA A 1 84 ? -8.327 5.720 4.925 1.00 72.00 84 ALA A O 1
ATOM 653 N N . LYS A 1 85 ? -6.416 6.202 5.993 1.00 78.62 85 LYS A N 1
ATOM 654 C CA . LYS A 1 85 ? -7.053 6.423 7.296 1.00 78.62 85 LYS A CA 1
ATOM 655 C C . LYS A 1 85 ? -7.894 7.700 7.285 1.00 78.62 85 LYS A C 1
ATOM 657 O O . LYS A 1 85 ? -9.073 7.633 7.611 1.00 78.62 85 LYS A O 1
ATOM 662 N N . ARG A 1 86 ? -7.340 8.822 6.816 1.00 79.94 86 ARG A N 1
ATOM 663 C CA . ARG A 1 86 ? -8.043 10.112 6.752 1.00 79.94 86 ARG A CA 1
ATOM 664 C C . ARG A 1 86 ? -9.303 10.054 5.886 1.00 79.94 86 ARG A C 1
ATOM 666 O O . ARG A 1 86 ? -10.338 10.576 6.289 1.00 79.94 86 ARG A O 1
ATOM 673 N N . ARG A 1 87 ? -9.246 9.385 4.728 1.00 81.06 87 ARG A N 1
ATOM 674 C CA . ARG A 1 87 ? -10.411 9.173 3.849 1.00 81.06 87 ARG A CA 1
ATOM 675 C C . ARG A 1 87 ? -11.482 8.313 4.517 1.00 81.06 87 ARG A C 1
ATOM 677 O O . ARG A 1 87 ? -12.659 8.655 4.444 1.00 81.06 87 ARG A O 1
ATOM 684 N N . ARG A 1 88 ? -11.089 7.236 5.209 1.00 82.69 88 ARG A N 1
ATOM 685 C CA . ARG A 1 88 ? -12.030 6.411 5.986 1.00 82.69 88 ARG A CA 1
ATOM 686 C C . ARG A 1 88 ? -12.678 7.205 7.117 1.00 82.69 88 ARG A C 1
ATOM 688 O O . ARG A 1 88 ? -13.895 7.153 7.248 1.00 82.69 88 ARG A O 1
ATOM 695 N N . ASP A 1 89 ? -11.901 7.972 7.874 1.00 85.44 89 ASP A N 1
ATOM 696 C CA . ASP A 1 89 ? -12.416 8.795 8.973 1.00 85.44 89 ASP A CA 1
ATOM 697 C C . ASP A 1 89 ? -13.387 9.872 8.453 1.00 85.44 89 ASP A C 1
ATOM 699 O O . ASP A 1 89 ? -14.461 10.071 9.021 1.00 85.44 89 ASP A O 1
ATOM 703 N N . ALA A 1 90 ? -13.070 10.516 7.323 1.00 87.31 90 ALA A N 1
ATOM 704 C CA . ALA A 1 90 ? -13.970 11.462 6.661 1.00 87.31 90 ALA A CA 1
ATOM 705 C C . ALA A 1 90 ? -15.285 10.798 6.213 1.00 87.31 90 ALA A C 1
ATOM 707 O O . ALA A 1 90 ? -16.359 11.352 6.444 1.00 87.31 90 ALA A O 1
ATOM 708 N N . MET A 1 91 ? -15.214 9.593 5.642 1.00 86.69 91 MET A N 1
ATOM 709 C CA . MET A 1 91 ? -16.390 8.829 5.214 1.00 86.69 91 MET A CA 1
ATOM 710 C C . MET A 1 91 ? -17.270 8.406 6.396 1.00 86.69 91 MET A C 1
ATOM 712 O O . MET A 1 91 ? -18.490 8.538 6.330 1.00 86.69 91 MET A O 1
ATOM 716 N N . VAL A 1 92 ? -16.676 7.938 7.498 1.00 88.50 92 VAL A N 1
ATOM 717 C CA . VAL A 1 92 ? -17.428 7.591 8.716 1.00 88.50 92 VAL A CA 1
ATOM 718 C C . VAL A 1 92 ? -18.120 8.828 9.290 1.00 88.50 92 VAL A C 1
ATOM 720 O O . VAL A 1 92 ? -19.286 8.751 9.675 1.00 88.50 92 VAL A O 1
ATOM 723 N N . ASN A 1 93 ? -17.451 9.983 9.287 1.00 89.88 93 ASN A N 1
ATOM 724 C CA . ASN A 1 93 ? -18.050 11.239 9.733 1.00 89.88 93 ASN A CA 1
ATOM 725 C C . ASN A 1 93 ? -19.223 11.676 8.842 1.00 89.88 93 ASN A C 1
ATOM 727 O O . ASN A 1 93 ? -20.270 12.052 9.368 1.00 89.88 93 ASN A O 1
ATOM 731 N N . ALA A 1 94 ? -19.086 11.581 7.517 1.00 89.75 94 ALA A N 1
ATOM 732 C CA . ALA A 1 94 ? -20.176 11.856 6.578 1.00 89.75 94 ALA A CA 1
ATOM 733 C C . ALA A 1 94 ? -21.365 10.894 6.785 1.00 89.75 94 ALA A C 1
ATOM 735 O O . ALA A 1 94 ? -22.521 11.318 6.836 1.00 89.75 94 ALA A O 1
ATOM 736 N N . ALA A 1 95 ? -21.094 9.602 7.011 1.00 91.62 95 ALA A N 1
ATOM 737 C CA . ALA A 1 95 ? -22.127 8.610 7.315 1.00 91.62 95 ALA A CA 1
ATOM 738 C C . ALA A 1 95 ? -22.868 8.929 8.621 1.00 91.62 95 ALA A C 1
ATOM 740 O O . ALA A 1 95 ? -24.093 8.838 8.676 1.00 91.62 95 ALA A O 1
ATOM 741 N N . MET A 1 96 ? -22.148 9.347 9.665 1.00 86.69 96 MET A N 1
ATOM 742 C CA . MET A 1 96 ? -22.740 9.733 10.951 1.00 86.69 96 MET A CA 1
ATOM 743 C C . MET A 1 96 ? -23.635 10.969 10.837 1.00 86.69 96 MET A C 1
ATOM 745 O O . MET A 1 96 ? -24.707 10.996 11.446 1.00 86.69 96 MET A O 1
ATOM 749 N N . LYS A 1 97 ? -23.235 11.943 10.010 1.00 89.38 97 LYS A N 1
ATOM 750 C CA . LYS A 1 97 ? -24.028 13.137 9.676 1.00 89.38 97 LYS A CA 1
ATOM 751 C C . LYS A 1 97 ? -25.267 12.839 8.823 1.00 89.38 97 LYS A C 1
ATOM 753 O O . LYS A 1 97 ? -26.120 13.707 8.687 1.00 89.38 97 LYS A O 1
ATOM 758 N N . GLY A 1 98 ? -25.395 11.621 8.289 1.00 86.75 98 GLY A N 1
ATOM 759 C CA . GLY A 1 98 ? -26.526 11.205 7.455 1.00 86.75 98 GLY A CA 1
ATOM 760 C C . GLY A 1 98 ? -26.370 11.542 5.970 1.00 86.75 98 GLY A C 1
ATOM 761 O O . GLY A 1 98 ? -27.300 11.317 5.203 1.00 86.75 98 GLY A O 1
ATOM 762 N N . GLU A 1 99 ? -25.198 12.018 5.543 1.00 88.38 99 GLU A N 1
ATOM 763 C CA . GLU A 1 99 ? -24.925 12.427 4.155 1.00 88.38 99 GLU A CA 1
ATOM 764 C C . GLU A 1 99 ? -24.855 11.226 3.190 1.00 88.38 99 GLU A C 1
ATOM 766 O O . GLU A 1 99 ? -25.080 11.372 1.994 1.00 88.38 99 GLU A O 1
ATOM 771 N N . LEU A 1 100 ? -24.576 10.023 3.711 1.00 84.94 100 LEU A N 1
ATOM 772 C CA . LEU A 1 100 ? -24.415 8.778 2.938 1.00 84.94 100 LEU A CA 1
ATOM 773 C C . LEU A 1 100 ? -25.637 7.835 3.017 1.00 84.94 100 LEU A C 1
ATOM 775 O O . LEU A 1 100 ? -25.562 6.680 2.597 1.00 84.94 100 LEU A O 1
ATOM 779 N N . GLY A 1 101 ? -26.760 8.310 3.565 1.00 90.38 101 GLY A N 1
ATOM 780 C CA . GLY A 1 101 ? -28.024 7.571 3.647 1.00 90.38 101 GLY A CA 1
ATOM 781 C C . GLY A 1 101 ? -28.196 6.658 4.880 1.00 90.38 101 GLY A C 1
ATOM 782 O O . GLY A 1 101 ? -27.269 6.481 5.679 1.00 90.38 101 GLY A O 1
ATOM 783 N N . PRO A 1 102 ? -29.393 6.055 5.060 1.00 90.44 102 PRO A N 1
ATOM 784 C CA . PRO A 1 102 ? -29.775 5.381 6.310 1.00 90.44 102 PRO A CA 1
ATOM 785 C C . PRO A 1 102 ? -28.954 4.124 6.623 1.00 90.44 102 PRO A C 1
ATOM 787 O O . PRO A 1 102 ? -28.575 3.888 7.771 1.00 90.44 102 PRO A O 1
ATOM 790 N N . LEU A 1 103 ? -28.644 3.325 5.596 1.00 89.62 103 LEU A N 1
ATOM 791 C CA . LEU A 1 103 ? -27.860 2.099 5.751 1.00 89.62 103 LEU A CA 1
ATOM 792 C C . LEU A 1 103 ? -26.420 2.411 6.176 1.00 89.62 103 LEU A C 1
ATOM 794 O O . LEU A 1 103 ? -25.911 1.815 7.124 1.00 89.62 103 LEU A O 1
ATOM 798 N N . ALA A 1 104 ? -25.781 3.381 5.516 1.00 89.25 104 ALA A N 1
ATOM 799 C CA . ALA A 1 104 ? -24.428 3.809 5.855 1.00 89.25 104 ALA A CA 1
ATOM 800 C C . ALA A 1 104 ? -24.358 4.352 7.291 1.00 89.25 104 ALA A C 1
ATOM 802 O O . ALA A 1 104 ? -23.430 4.026 8.033 1.00 89.25 104 ALA A O 1
ATOM 803 N N . GLN A 1 105 ? -25.374 5.109 7.716 1.00 92.50 105 GLN A N 1
ATOM 804 C CA . GLN A 1 105 ? -25.474 5.621 9.080 1.00 92.50 105 GLN A CA 1
ATOM 805 C C . GLN A 1 105 ? -25.605 4.494 10.119 1.00 92.50 105 GLN A C 1
ATOM 807 O O . GLN A 1 105 ? -24.947 4.537 11.160 1.00 92.50 105 GLN A O 1
ATOM 812 N N . ALA A 1 106 ? -26.418 3.467 9.849 1.00 91.62 106 ALA A N 1
ATOM 813 C CA . ALA A 1 106 ? -26.566 2.313 10.738 1.00 91.62 106 ALA A CA 1
ATOM 814 C C . ALA A 1 106 ? -25.253 1.524 10.878 1.00 91.62 106 ALA A C 1
ATOM 816 O O . ALA A 1 106 ? -24.842 1.180 11.990 1.00 91.62 106 ALA A O 1
ATOM 817 N N . VAL A 1 107 ? -24.555 1.298 9.761 1.00 92.69 107 VAL A N 1
ATOM 818 C CA . VAL A 1 107 ? -23.257 0.613 9.744 1.00 92.69 107 VAL A CA 1
ATOM 819 C C . VAL A 1 107 ? -22.202 1.412 10.513 1.00 92.69 107 VAL A C 1
ATOM 821 O O . VAL A 1 107 ? -21.494 0.838 11.342 1.00 92.69 107 VAL A O 1
ATOM 824 N N . ALA A 1 108 ? -22.118 2.729 10.304 1.00 92.31 108 ALA A N 1
ATOM 825 C CA . ALA A 1 108 ? -21.183 3.593 11.026 1.00 92.31 108 ALA A CA 1
ATOM 826 C C . ALA A 1 108 ? -21.432 3.564 12.544 1.00 92.31 108 ALA A C 1
ATOM 828 O O . ALA A 1 108 ? -20.494 3.362 13.319 1.00 92.31 108 ALA A O 1
ATOM 829 N N . LYS A 1 109 ? -22.700 3.661 12.975 1.00 93.12 109 LYS A N 1
ATOM 830 C CA . LYS A 1 109 ? -23.090 3.542 14.392 1.00 93.12 109 LYS A CA 1
ATOM 831 C C . LYS A 1 109 ? -22.670 2.200 14.993 1.00 93.12 109 LYS A C 1
ATOM 833 O O . LYS A 1 109 ? -22.085 2.170 16.073 1.00 93.12 109 LYS A O 1
ATOM 838 N N . TYR A 1 110 ? -22.916 1.094 14.289 1.00 93.88 110 TYR A N 1
ATOM 839 C CA . TYR A 1 110 ? -22.510 -0.237 14.746 1.00 93.88 110 TYR A CA 1
ATOM 840 C C . TYR A 1 110 ? -20.987 -0.354 14.914 1.00 93.88 110 TYR A C 1
ATOM 842 O O . TYR A 1 110 ? -20.508 -0.862 15.930 1.00 93.88 110 TYR A O 1
ATOM 850 N N . GLN A 1 111 ? -20.214 0.150 13.946 1.00 92.25 111 GLN A N 1
ATOM 851 C CA . GLN A 1 111 ? -18.750 0.117 14.002 1.00 92.25 111 GLN A CA 1
ATOM 852 C C . GLN A 1 111 ? -18.197 0.924 15.182 1.00 92.25 111 GLN A C 1
ATOM 854 O O . GLN A 1 111 ? -17.306 0.441 15.885 1.00 92.25 111 GLN A O 1
ATOM 859 N N . ILE A 1 112 ? -18.747 2.117 15.430 1.00 91.25 112 ILE A N 1
ATOM 860 C CA . ILE A 1 112 ? -18.353 2.972 16.556 1.00 91.25 112 ILE A CA 1
ATOM 861 C C . ILE A 1 112 ? -18.692 2.297 17.885 1.00 91.25 112 ILE A C 1
ATOM 863 O O . ILE A 1 112 ? -17.815 2.172 18.736 1.00 91.25 112 ILE A O 1
ATOM 867 N N . ASN A 1 113 ? -19.912 1.776 18.043 1.00 94.19 113 ASN A N 1
ATOM 868 C CA . ASN A 1 113 ? -20.325 1.097 19.275 1.00 94.19 113 ASN A CA 1
ATOM 869 C C . ASN A 1 113 ? -19.443 -0.116 19.585 1.00 94.19 113 ASN A C 1
ATOM 871 O O . ASN A 1 113 ? -19.021 -0.308 20.722 1.00 94.19 113 ASN A O 1
ATOM 875 N N . ARG A 1 114 ? -19.092 -0.908 18.565 1.00 94.19 114 ARG A N 1
ATOM 876 C CA . ARG A 1 114 ? -18.169 -2.037 18.726 1.00 94.19 114 ARG A CA 1
ATOM 877 C C . ARG A 1 114 ? -16.780 -1.585 19.176 1.00 94.19 114 ARG A C 1
ATOM 879 O O . ARG A 1 114 ? -16.138 -2.289 19.952 1.00 94.19 114 ARG A O 1
ATOM 886 N N . LYS A 1 115 ? -16.297 -0.447 18.671 1.00 93.69 115 LYS A N 1
ATOM 887 C CA . LYS A 1 115 ? -14.997 0.110 19.057 1.00 93.69 115 LYS A CA 1
ATOM 888 C C . LYS A 1 115 ? -15.016 0.613 20.501 1.00 93.69 115 LYS A C 1
ATOM 890 O O . LYS A 1 115 ? -14.131 0.241 21.260 1.00 93.69 115 LYS A O 1
ATOM 895 N N . ILE A 1 116 ? -16.057 1.353 20.886 1.00 95.31 116 ILE A N 1
ATOM 896 C CA . ILE A 1 116 ? -16.261 1.819 22.265 1.00 95.31 116 ILE A CA 1
ATOM 897 C C . ILE A 1 116 ? -16.307 0.631 23.226 1.00 95.31 116 ILE A C 1
ATOM 899 O O . ILE A 1 116 ? -15.631 0.656 24.246 1.00 95.31 116 ILE A O 1
ATOM 903 N N . GLN A 1 117 ? -17.042 -0.435 22.889 1.00 94.19 117 GLN A N 1
ATOM 904 C CA . GLN A 1 117 ? -17.129 -1.613 23.754 1.00 94.19 117 GLN A CA 1
ATOM 905 C C . GLN A 1 117 ? -15.758 -2.254 23.993 1.00 94.19 117 GLN A C 1
ATOM 907 O O . GLN A 1 117 ? -15.415 -2.552 25.131 1.00 94.19 117 GLN A O 1
ATOM 912 N N . LYS A 1 118 ? -14.948 -2.405 22.938 1.00 96.19 118 LYS A N 1
ATOM 913 C CA . LYS A 1 118 ? -13.582 -2.931 23.070 1.00 96.19 118 LYS A CA 1
ATOM 914 C C . LYS A 1 118 ? -12.711 -2.051 23.961 1.00 96.19 118 LYS A C 1
ATOM 916 O O . LYS A 1 118 ? -12.030 -2.573 24.833 1.00 96.19 118 LYS A O 1
ATOM 921 N N . GLU A 1 119 ? -12.750 -0.735 23.757 1.00 94.38 119 GLU A N 1
ATOM 922 C CA . GLU A 1 119 ? -11.986 0.207 24.582 1.00 94.38 119 GLU A CA 1
ATOM 923 C C . GLU A 1 119 ? -12.443 0.159 26.051 1.00 94.38 119 GLU A C 1
ATOM 925 O O . GLU A 1 119 ? -11.612 0.169 26.955 1.00 94.38 119 GLU A O 1
ATOM 930 N N . MET A 1 120 ? -13.747 0.021 26.314 1.00 94.62 120 MET A N 1
ATOM 931 C CA . MET A 1 120 ? -14.277 -0.163 27.671 1.00 94.62 120 MET A CA 1
ATOM 932 C C . MET A 1 120 ? -13.808 -1.470 28.315 1.00 94.62 120 MET A C 1
ATOM 934 O O . MET A 1 120 ? -13.417 -1.469 29.484 1.00 94.62 120 MET A O 1
ATOM 938 N N . ASP A 1 121 ? -13.811 -2.573 27.566 1.00 95.81 121 ASP A N 1
ATOM 939 C CA . ASP A 1 121 ? -13.339 -3.869 28.055 1.00 95.81 121 ASP A CA 1
ATOM 940 C C . ASP A 1 121 ? -11.835 -3.815 28.384 1.00 95.81 121 ASP A C 1
ATOM 942 O O . ASP A 1 121 ? -11.403 -4.295 29.436 1.00 95.81 121 ASP A O 1
ATOM 946 N N . GLU A 1 122 ? -11.036 -3.164 27.532 1.00 96.25 122 GLU A N 1
ATOM 947 C CA . GLU A 1 122 ? -9.606 -2.936 27.762 1.00 96.25 122 GLU A CA 1
ATOM 948 C C . GLU A 1 122 ? -9.353 -2.084 29.013 1.00 96.25 122 GLU A C 1
ATOM 950 O O . GLU A 1 122 ? -8.533 -2.458 29.860 1.00 96.25 122 GLU A O 1
ATOM 955 N N . LEU A 1 123 ? -10.085 -0.978 29.183 1.00 95.69 123 LEU A N 1
ATOM 956 C CA . LEU A 1 123 ? -9.971 -0.125 30.369 1.00 95.69 123 LEU A CA 1
ATOM 957 C C . LEU A 1 123 ? -10.356 -0.866 31.651 1.00 95.69 123 LEU A C 1
ATOM 959 O O . LEU A 1 123 ? -9.665 -0.727 32.661 1.00 95.69 123 LEU A O 1
ATOM 963 N N . LYS A 1 124 ? -11.398 -1.703 31.614 1.00 96.00 124 LYS A N 1
ATOM 964 C CA . LYS A 1 124 ? -11.811 -2.519 32.763 1.00 96.00 124 LYS A CA 1
ATOM 965 C C . LYS A 1 124 ? -10.716 -3.500 33.183 1.00 96.00 124 LYS A C 1
ATOM 967 O O . LYS A 1 124 ? -10.403 -3.609 34.369 1.00 96.00 124 LYS A O 1
ATOM 972 N N . ILE A 1 125 ? -10.079 -4.168 32.219 1.00 96.06 125 ILE A N 1
ATOM 973 C CA . ILE A 1 125 ? -8.947 -5.072 32.481 1.00 96.06 125 ILE A CA 1
ATOM 974 C C . ILE A 1 125 ? -7.776 -4.306 33.112 1.00 96.06 125 ILE A C 1
ATOM 976 O O . ILE A 1 125 ? -7.137 -4.799 34.047 1.00 96.06 125 ILE A O 1
ATOM 980 N N . ILE A 1 126 ? -7.475 -3.105 32.611 1.00 95.56 126 ILE A N 1
ATOM 981 C CA . ILE A 1 126 ? -6.415 -2.251 33.162 1.00 95.56 126 ILE A CA 1
ATOM 982 C C . ILE A 1 126 ? -6.750 -1.839 34.601 1.00 95.56 126 ILE A C 1
ATOM 984 O O . ILE A 1 126 ? -5.892 -1.935 35.480 1.00 95.56 126 ILE A O 1
ATOM 988 N N . GLU A 1 127 ? -7.992 -1.442 34.873 1.00 94.69 127 GLU A N 1
ATOM 989 C CA . GLU A 1 127 ? -8.438 -1.053 36.210 1.00 94.69 127 GLU A CA 1
ATOM 990 C C . GLU A 1 127 ? -8.321 -2.212 37.214 1.00 94.69 127 GLU A C 1
ATOM 992 O O . GLU A 1 127 ? -7.812 -2.032 38.324 1.00 94.69 127 GLU A O 1
ATOM 997 N N . GLU A 1 128 ? -8.721 -3.425 36.823 1.00 94.44 128 GLU A N 1
ATOM 998 C CA . GLU A 1 128 ? -8.572 -4.626 37.651 1.00 94.44 128 GLU A CA 1
ATOM 999 C C . GLU A 1 128 ? -7.101 -4.942 37.955 1.00 94.44 128 GLU A C 1
ATOM 1001 O O . GLU A 1 128 ? -6.760 -5.271 39.097 1.00 94.44 128 GLU A O 1
ATOM 1006 N N . LYS A 1 129 ? -6.208 -4.802 36.966 1.00 94.88 129 LYS A N 1
ATOM 1007 C CA . LYS A 1 129 ? -4.758 -4.959 37.168 1.00 94.88 129 LYS A CA 1
ATOM 1008 C C . LYS A 1 129 ? -4.216 -3.917 38.147 1.00 94.88 129 LYS A C 1
ATOM 1010 O O . LYS A 1 129 ? -3.487 -4.275 39.070 1.00 94.88 129 LYS A O 1
ATOM 1015 N N . LEU A 1 130 ? -4.613 -2.652 38.003 1.00 93.31 130 LEU A N 1
ATOM 1016 C CA . LEU A 1 130 ? -4.202 -1.574 38.906 1.00 93.31 130 LEU A CA 1
ATOM 1017 C C . LEU A 1 130 ? -4.698 -1.801 40.342 1.00 93.31 130 LEU A C 1
ATOM 1019 O O . LEU A 1 130 ? -3.948 -1.563 41.290 1.00 93.31 130 LEU A O 1
ATOM 1023 N N . LYS A 1 131 ? -5.928 -2.300 40.524 1.00 92.88 131 LYS A N 1
ATOM 1024 C CA . LYS A 1 131 ? -6.460 -2.667 41.848 1.00 92.88 131 LYS A CA 1
ATOM 1025 C C . LYS A 1 131 ? -5.651 -3.792 42.494 1.00 92.88 131 LYS A C 1
ATOM 1027 O O . LYS A 1 131 ? -5.297 -3.671 43.666 1.00 92.88 131 LYS A O 1
ATOM 1032 N N . LYS A 1 132 ? -5.301 -4.840 41.738 1.00 92.94 132 LYS 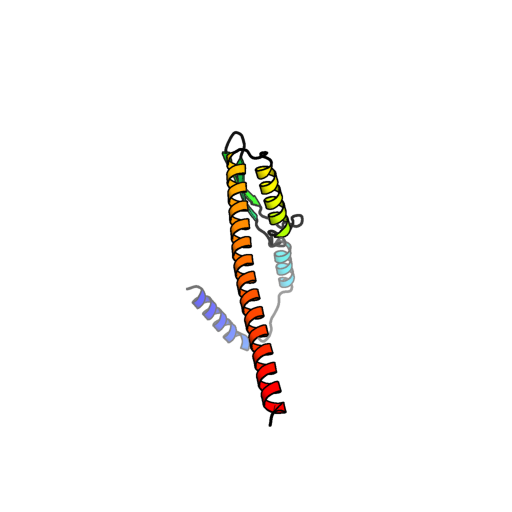A N 1
ATOM 1033 C CA . LYS A 1 132 ? -4.457 -5.946 42.231 1.00 92.94 132 LYS A CA 1
ATOM 1034 C C . LYS A 1 132 ? -3.083 -5.450 42.691 1.00 92.94 132 LYS A C 1
ATOM 1036 O O . LYS A 1 132 ? -2.691 -5.749 43.815 1.00 92.94 132 LYS A O 1
ATOM 1041 N N . ILE A 1 133 ? -2.423 -4.614 41.885 1.00 91.50 133 ILE A N 1
ATOM 1042 C CA . ILE A 1 133 ? -1.117 -4.020 42.220 1.00 91.50 133 ILE A CA 1
ATOM 1043 C C . ILE A 1 133 ? -1.205 -3.174 43.499 1.00 91.50 133 ILE A C 1
ATOM 1045 O O . ILE A 1 133 ? -0.369 -3.300 44.391 1.00 91.50 133 ILE A O 1
ATOM 1049 N N . LYS A 1 134 ? -2.241 -2.332 43.635 1.00 88.69 134 LYS A N 1
ATOM 1050 C CA . LYS A 1 134 ? -2.440 -1.526 44.851 1.00 88.69 134 LYS A CA 1
ATOM 1051 C C . LYS A 1 134 ? -2.626 -2.402 46.094 1.00 88.69 134 LYS A C 1
ATOM 1053 O O . LYS A 1 134 ? -1.984 -2.146 47.106 1.00 88.69 134 LYS A O 1
ATOM 1058 N N . MET A 1 135 ? -3.451 -3.449 46.012 1.00 85.62 135 MET A N 1
ATOM 1059 C CA . MET A 1 135 ? -3.674 -4.375 47.130 1.00 85.62 135 MET A CA 1
ATOM 1060 C C . MET A 1 135 ? -2.403 -5.132 47.535 1.00 85.62 135 MET A C 1
ATOM 1062 O O . MET A 1 135 ? -2.168 -5.342 48.724 1.00 85.62 135 MET A O 1
ATOM 1066 N N . GLU A 1 136 ? -1.590 -5.549 46.566 1.00 82.75 136 GLU A N 1
ATOM 1067 C CA . GLU A 1 136 ? -0.325 -6.249 46.809 1.00 82.75 136 GLU A CA 1
ATOM 1068 C C . GLU A 1 136 ? 0.708 -5.332 47.481 1.00 82.75 136 GLU A C 1
ATOM 1070 O O . GLU A 1 136 ? 1.340 -5.726 48.465 1.00 82.75 136 GLU A O 1
ATOM 1075 N N . ASN A 1 137 ? 0.785 -4.069 47.054 1.00 80.56 137 ASN A N 1
ATOM 1076 C CA . ASN A 1 137 ? 1.656 -3.063 47.662 1.00 80.56 137 ASN A CA 1
ATOM 1077 C C . ASN A 1 137 ? 1.242 -2.720 49.105 1.00 80.56 137 ASN A C 1
ATOM 1079 O O . ASN A 1 137 ? 2.107 -2.635 49.976 1.00 80.56 137 ASN A O 1
ATOM 1083 N N . THR A 1 138 ? -0.058 -2.586 49.397 1.00 78.19 138 THR A N 1
ATOM 1084 C CA . THR A 1 138 ? -0.548 -2.351 50.770 1.00 78.19 138 THR A CA 1
ATOM 1085 C C . THR A 1 138 ? -0.262 -3.543 51.684 1.00 78.19 138 THR A C 1
ATOM 1087 O O . THR A 1 138 ? 0.263 -3.363 52.780 1.00 78.19 138 THR A O 1
ATOM 1090 N N 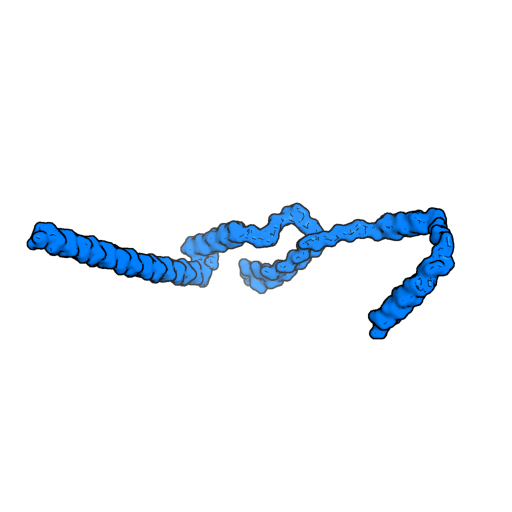. LYS A 1 139 ? -0.506 -4.778 51.217 1.00 74.50 139 LYS A N 1
ATOM 1091 C CA . LYS A 1 139 ? -0.176 -5.996 51.981 1.00 74.50 139 LYS A CA 1
ATOM 1092 C C . LYS A 1 139 ? 1.321 -6.118 52.257 1.00 74.50 139 LYS A C 1
ATOM 1094 O O . LYS A 1 139 ? 1.711 -6.552 53.339 1.00 74.50 139 LYS A O 1
ATOM 1099 N N . THR A 1 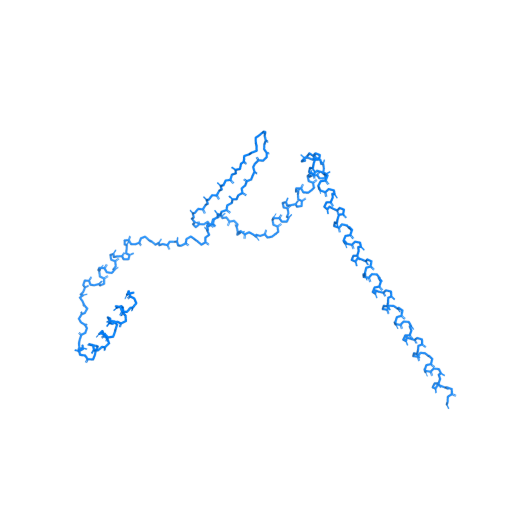140 ? 2.148 -5.731 51.292 1.00 72.12 140 THR A N 1
ATOM 1100 C CA . THR A 1 140 ? 3.607 -5.735 51.429 1.00 72.12 140 THR A CA 1
ATOM 1101 C C . THR A 1 140 ? 4.053 -4.707 52.468 1.00 72.12 140 THR A C 1
ATOM 1103 O O . THR A 1 140 ? 4.783 -5.061 53.390 1.00 72.12 140 THR A O 1
ATOM 1106 N N . GLN A 1 141 ? 3.542 -3.472 52.409 1.00 70.75 141 GLN A N 1
ATOM 1107 C CA . GLN A 1 141 ? 3.834 -2.436 53.407 1.00 70.75 141 GLN A CA 1
ATOM 1108 C C . GLN A 1 141 ? 3.380 -2.813 54.826 1.00 70.75 141 GLN A C 1
ATOM 1110 O O . GLN A 1 141 ? 4.123 -2.588 55.781 1.00 70.75 141 GLN A O 1
ATOM 1115 N N . ASP A 1 142 ? 2.204 -3.423 54.981 1.00 70.06 142 ASP A N 1
ATOM 1116 C CA . ASP A 1 142 ? 1.713 -3.870 56.290 1.00 70.06 142 ASP A CA 1
ATOM 1117 C C . ASP A 1 142 ? 2.537 -5.035 56.856 1.00 70.06 142 ASP A C 1
ATOM 1119 O O . ASP A 1 142 ? 2.737 -5.128 58.072 1.00 70.06 142 ASP A O 1
ATOM 1123 N N . LYS A 1 143 ? 3.054 -5.915 55.987 1.00 72.75 143 LYS A N 1
ATOM 1124 C CA . LYS A 1 143 ? 3.953 -7.005 56.380 1.00 72.75 143 LYS A CA 1
ATOM 1125 C C . LYS A 1 143 ? 5.314 -6.471 56.837 1.00 72.75 143 LYS A C 1
ATOM 1127 O O . LYS A 1 143 ? 5.771 -6.871 57.904 1.00 72.75 143 LYS A O 1
ATOM 1132 N N . PHE A 1 144 ? 5.891 -5.510 56.108 1.00 67.56 144 PHE A N 1
ATOM 1133 C CA . PHE A 1 144 ? 7.130 -4.831 56.509 1.00 67.56 144 PHE A CA 1
ATOM 1134 C C . PHE A 1 144 ? 6.979 -4.099 57.852 1.00 67.56 144 PHE A C 1
ATOM 1136 O O . PHE A 1 144 ? 7.811 -4.283 58.736 1.00 67.56 144 PHE A O 1
ATOM 1143 N N . LYS A 1 145 ? 5.879 -3.362 58.069 1.00 70.06 145 LYS A N 1
ATOM 1144 C CA . LYS A 1 145 ? 5.615 -2.684 59.354 1.00 70.06 145 LYS A CA 1
ATOM 1145 C C . LYS A 1 145 ? 5.462 -3.658 60.527 1.00 70.06 145 LYS A C 1
ATOM 1147 O O . LYS A 1 145 ? 5.918 -3.365 61.631 1.00 70.06 145 LYS A O 1
ATOM 1152 N N . LYS A 1 146 ? 4.823 -4.817 60.314 1.00 69.62 146 LYS A N 1
ATOM 1153 C CA . LYS A 1 146 ? 4.690 -5.860 61.349 1.00 69.62 146 LYS A CA 1
ATOM 1154 C C . LYS A 1 146 ? 6.024 -6.533 61.672 1.00 69.62 146 LYS A C 1
ATOM 1156 O O . LYS A 1 146 ? 6.302 -6.762 62.848 1.00 69.62 146 LYS A O 1
ATOM 1161 N N . GLU A 1 147 ? 6.843 -6.831 60.665 1.00 68.31 147 GLU A N 1
ATOM 1162 C CA . GLU A 1 147 ? 8.185 -7.389 60.869 1.00 68.31 147 GLU A CA 1
ATOM 1163 C C . GLU A 1 147 ? 9.098 -6.399 61.606 1.00 68.31 147 GLU A C 1
ATOM 1165 O O . GLU A 1 147 ? 9.754 -6.784 62.574 1.00 68.31 147 GLU A O 1
ATOM 1170 N N . GLU A 1 148 ? 9.070 -5.117 61.244 1.00 68.94 148 GLU A N 1
ATOM 1171 C CA . GLU A 1 148 ? 9.855 -4.068 61.900 1.00 68.94 148 GLU A CA 1
ATOM 1172 C C . GLU A 1 148 ? 9.430 -3.857 63.367 1.00 68.94 148 GLU A C 1
ATOM 1174 O O . GLU A 1 148 ? 10.268 -3.893 64.268 1.00 68.94 148 GLU A O 1
ATOM 1179 N N . ALA A 1 149 ? 8.122 -3.787 63.648 1.00 69.19 149 ALA A N 1
ATOM 1180 C CA . ALA A 1 149 ? 7.600 -3.684 65.016 1.00 69.19 149 ALA A CA 1
ATOM 1181 C C . ALA A 1 149 ? 7.922 -4.912 65.892 1.00 69.19 149 ALA A C 1
ATOM 1183 O O . ALA A 1 149 ? 8.062 -4.786 67.110 1.00 69.19 149 ALA A O 1
ATOM 1184 N N . SER A 1 150 ? 8.051 -6.100 65.292 1.00 65.81 150 SER A N 1
ATOM 1185 C CA . SER A 1 150 ? 8.459 -7.321 66.001 1.00 65.81 150 SER A CA 1
ATOM 1186 C C . SER A 1 150 ? 9.960 -7.366 66.311 1.00 65.81 150 SER A C 1
ATOM 1188 O O . SER A 1 150 ? 10.364 -7.996 67.288 1.00 65.81 150 SER A O 1
ATOM 1190 N N . ARG A 1 151 ? 10.778 -6.668 65.512 1.00 66.62 151 ARG A N 1
ATOM 1191 C CA . ARG A 1 151 ? 12.234 -6.575 65.680 1.00 66.62 151 ARG A CA 1
ATOM 1192 C C . ARG A 1 151 ? 12.635 -5.601 66.786 1.00 66.62 151 ARG A C 1
ATOM 1194 O O . ARG A 1 151 ? 13.604 -5.868 67.474 1.00 66.62 151 ARG A O 1
ATOM 1201 N N . VAL A 1 152 ? 11.876 -4.519 66.977 1.00 68.25 152 VAL A N 1
ATOM 1202 C CA . VAL A 1 152 ? 12.121 -3.502 68.025 1.00 68.25 152 VAL A CA 1
ATOM 1203 C C . VAL A 1 152 ? 11.711 -3.982 69.430 1.00 68.25 152 VAL A C 1
ATOM 1205 O O . VAL A 1 152 ? 12.124 -3.403 70.428 1.00 68.25 152 VAL A O 1
ATOM 1208 N N . ARG A 1 153 ? 10.894 -5.040 69.536 1.00 59.44 153 ARG A N 1
ATOM 1209 C CA . ARG A 1 153 ? 10.422 -5.609 70.817 1.00 59.44 153 ARG A CA 1
ATOM 1210 C C . ARG A 1 153 ? 11.276 -6.772 71.358 1.00 59.44 153 ARG A C 1
ATOM 1212 O O . ARG A 1 153 ? 10.875 -7.374 72.352 1.00 59.44 153 ARG A O 1
ATOM 1219 N N . ARG A 1 154 ? 12.389 -7.118 70.706 1.00 52.25 154 ARG A N 1
ATOM 1220 C CA . ARG A 1 154 ? 13.401 -8.071 71.198 1.00 52.25 154 ARG A CA 1
ATOM 1221 C C . ARG A 1 154 ? 14.653 -7.314 71.600 1.00 52.25 154 ARG A C 1
ATOM 1223 O O . ARG A 1 154 ? 15.299 -7.779 72.558 1.00 52.25 154 ARG A O 1
#